Protein AF-A0AAT9SGD0-F1 (afdb_monomer_lite)

Sequence (159 aa):
MSIRFSAEGPAFPETLVDALLAGEVVFLCGAGVSAPQLPGFGDLVQQCFDRLNLVQSGSELASSEAGRFEEVLGSLSRRIVNPRDMTRALVDLLQAPTPPDFTNHNTILRLSRDLDNHPLITPTGYQVPVQYFTTMSKKIPFGVLTKVAGSAWVIKSDA

pLDDT: mean 74.34, std 21.0, range [26.53, 97.44]

Radius of gyration: 19.14 Å; chains: 1; bounding box: 44×37×50 Å

Foldseek 3Di:
DFDAPDPPGDGDPVVVVVLLVQLQKAKEFEPCLQPPQADDLLVLLVQLCVVVVHDQDPVLVVCSVVVVSVVNLVVCCVPDPHNVSSVVSSVVRGDGDVVHDCPSVVVQLCSQQHPVRDGRYDYPYPDDPPVDPDDDDDDFDFADWDDDPDGMIMTRTPD

Organism: NCBI:txid1194400

Structure (mmCIF, N/CA/C/O backbone):
data_AF-A0AAT9SGD0-F1
#
_entry.id   AF-A0AAT9SGD0-F1
#
loop_
_atom_site.group_PDB
_atom_site.id
_atom_site.type_symbol
_atom_site.label_atom_id
_atom_site.label_alt_id
_atom_site.label_comp_id
_atom_site.label_asym_id
_atom_site.label_entity_id
_atom_site.label_seq_id
_atom_site.pdbx_PDB_ins_code
_atom_site.Cartn_x
_atom_site.Cartn_y
_atom_site.Cartn_z
_atom_site.occupancy
_atom_site.B_iso_or_equiv
_atom_site.auth_seq_id
_atom_site.auth_comp_id
_atom_site.auth_asym_id
_atom_site.auth_atom_id
_atom_site.pdbx_PDB_model_num
ATOM 1 N N . MET A 1 1 ? -14.368 18.573 28.416 1.00 53.47 1 MET A N 1
ATOM 2 C CA . MET A 1 1 ? -12.927 18.651 28.081 1.00 53.47 1 MET A CA 1
ATOM 3 C C . MET A 1 1 ? -12.771 17.952 26.749 1.00 53.47 1 MET A C 1
ATOM 5 O O . MET A 1 1 ? -13.157 16.794 26.675 1.00 53.47 1 MET A O 1
ATOM 9 N N . SER A 1 2 ? -12.277 18.636 25.718 1.00 62.91 2 SER A N 1
ATOM 10 C CA . SER A 1 2 ? -12.129 18.030 24.394 1.00 62.91 2 SER A CA 1
ATOM 11 C C . SER A 1 2 ? -10.895 17.130 24.354 1.00 62.91 2 SER A C 1
ATOM 13 O O . SER A 1 2 ? -9.793 17.545 24.715 1.00 62.91 2 SER A O 1
ATOM 15 N N . ILE A 1 3 ? -11.090 15.878 23.942 1.00 68.88 3 ILE A N 1
ATOM 16 C CA . ILE A 1 3 ? -10.010 14.903 23.765 1.00 68.88 3 ILE A CA 1
ATOM 17 C C . ILE A 1 3 ? -9.154 15.358 22.575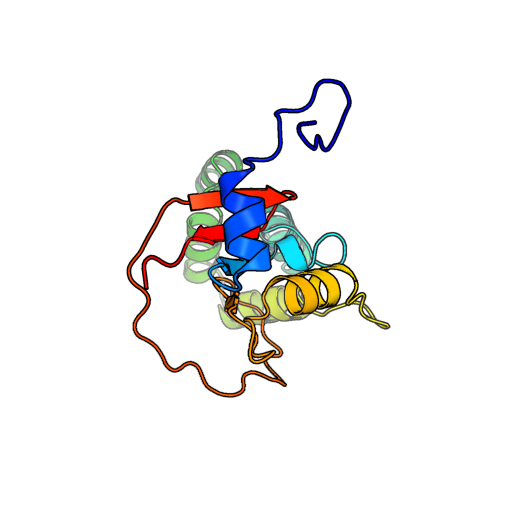 1.00 68.88 3 ILE A C 1
ATOM 19 O O . ILE A 1 3 ? -9.693 15.770 21.550 1.00 68.88 3 ILE A O 1
ATOM 23 N N . ARG A 1 4 ? -7.824 15.305 22.691 1.00 67.50 4 ARG A N 1
ATOM 24 C CA . ARG A 1 4 ? -6.875 15.618 21.606 1.00 67.50 4 ARG A CA 1
ATOM 25 C C . ARG A 1 4 ? -5.819 14.519 21.512 1.00 67.50 4 ARG A C 1
ATOM 27 O O . ARG A 1 4 ? -5.408 13.986 22.538 1.00 67.50 4 ARG A O 1
ATOM 34 N N . PHE A 1 5 ? -5.355 14.205 20.300 1.00 54.62 5 PHE A N 1
ATOM 35 C CA . PHE A 1 5 ? -4.250 13.251 20.088 1.00 54.62 5 PHE A CA 1
ATOM 36 C C . PHE A 1 5 ? -2.881 13.808 20.505 1.00 54.62 5 PHE A C 1
ATOM 38 O O . PHE A 1 5 ? -1.987 13.052 20.872 1.00 54.62 5 PHE A O 1
ATOM 45 N N . SER A 1 6 ? -2.709 15.127 20.435 1.00 63.09 6 SER A N 1
ATOM 46 C CA . SER A 1 6 ? -1.510 15.852 20.856 1.00 63.09 6 SER A CA 1
ATOM 47 C C . SER A 1 6 ? -1.914 17.231 21.382 1.00 63.09 6 SER A C 1
ATOM 49 O O . SER A 1 6 ? -3.015 17.699 21.089 1.00 63.09 6 SER A O 1
ATOM 51 N N . ALA A 1 7 ? -1.048 17.887 22.161 1.00 68.44 7 ALA A N 1
ATOM 52 C CA . ALA A 1 7 ? -1.349 19.190 22.770 1.00 68.44 7 ALA A CA 1
ATOM 53 C C . ALA A 1 7 ? -1.824 20.235 21.733 1.00 68.44 7 ALA A C 1
ATOM 55 O O . ALA A 1 7 ? -2.856 20.883 21.925 1.00 68.44 7 ALA A O 1
ATOM 56 N N . GLU A 1 8 ? -1.138 20.287 20.587 1.00 76.12 8 GLU A N 1
ATOM 57 C CA . GLU A 1 8 ? -1.431 21.187 19.458 1.00 76.12 8 GLU A CA 1
ATOM 58 C C . GLU A 1 8 ? -2.314 20.552 18.369 1.00 76.12 8 GLU A C 1
ATOM 60 O O . GLU A 1 8 ? -2.537 21.132 17.308 1.00 76.12 8 GLU A O 1
ATOM 65 N N . GLY A 1 9 ? -2.797 19.330 18.596 1.00 64.69 9 GLY A N 1
ATOM 66 C CA . GLY A 1 9 ? -3.636 18.616 17.644 1.00 64.69 9 GLY A CA 1
ATOM 67 C C . GLY A 1 9 ? -5.070 19.151 17.619 1.00 64.69 9 GLY A C 1
ATOM 68 O O . GLY A 1 9 ? -5.541 19.728 18.607 1.00 64.69 9 GLY A O 1
ATOM 69 N N . PRO A 1 10 ? -5.807 18.932 16.515 1.00 71.06 10 PRO A N 1
ATOM 70 C CA . PRO A 1 10 ? -7.230 19.233 16.485 1.00 71.06 10 PRO A CA 1
ATOM 71 C C . PRO A 1 10 ? -7.960 18.455 17.588 1.00 71.06 10 PRO A C 1
ATOM 73 O O . PRO A 1 10 ? -7.597 17.322 17.924 1.00 71.06 10 PRO A O 1
ATOM 76 N N . ALA A 1 11 ? -9.000 19.075 18.148 1.00 71.25 11 ALA A N 1
ATOM 77 C CA . ALA A 1 11 ? -9.934 18.380 19.022 1.00 71.25 11 ALA A CA 1
ATOM 78 C C . ALA A 1 11 ? -10.556 17.201 18.274 1.00 71.25 11 ALA A C 1
ATOM 80 O O . ALA A 1 11 ? -10.949 17.324 17.112 1.00 71.25 11 ALA A O 1
ATOM 81 N N . PHE A 1 12 ? -10.636 16.061 18.951 1.00 66.81 12 PHE A N 1
ATOM 82 C CA . PHE A 1 12 ? -11.376 14.919 18.454 1.00 66.81 12 PHE A CA 1
ATOM 83 C C . PHE A 1 12 ? -12.851 15.330 18.343 1.00 66.81 12 PHE A C 1
ATOM 85 O O . PHE A 1 12 ? -13.370 15.917 19.299 1.00 66.81 12 PHE A O 1
ATOM 92 N N . PRO A 1 13 ? -13.531 15.078 17.210 1.00 76.81 13 PRO A N 1
ATOM 93 C CA . PRO A 1 13 ? -14.926 15.467 17.066 1.00 76.81 13 PRO A CA 1
ATOM 94 C C . PRO A 1 13 ? -15.762 14.730 18.114 1.00 76.81 13 PRO A C 1
ATOM 96 O O . PRO A 1 13 ? -15.869 13.507 18.060 1.00 76.81 13 PRO A O 1
ATOM 99 N N . GLU A 1 14 ? -16.334 15.453 19.079 1.00 78.69 14 GLU A N 1
ATOM 100 C CA . GLU A 1 14 ? -17.135 14.850 20.158 1.00 78.69 14 GLU A CA 1
ATOM 101 C C . GLU A 1 14 ? -18.296 14.029 19.575 1.00 78.69 14 GLU A C 1
ATOM 103 O O . GLU A 1 14 ? -18.517 12.892 19.979 1.00 78.69 14 GLU A O 1
ATOM 108 N N . THR A 1 15 ? -18.903 14.520 18.490 1.00 78.25 15 THR A N 1
ATOM 109 C CA . THR A 1 15 ? -19.948 13.818 17.729 1.00 78.25 15 THR A CA 1
ATOM 110 C C . THR A 1 15 ? -19.515 12.459 17.176 1.00 78.25 15 THR A C 1
ATOM 112 O O . THR A 1 15 ? -20.344 11.562 17.031 1.00 78.25 15 THR A O 1
ATOM 115 N N . LEU A 1 16 ? -18.228 12.283 16.861 1.00 77.44 16 LEU A N 1
ATOM 116 C CA . LEU A 1 16 ? -17.685 11.006 16.405 1.00 77.44 16 LEU A CA 1
ATOM 117 C C . LEU A 1 16 ? -17.481 10.040 17.574 1.00 77.44 16 LEU A C 1
ATOM 119 O O . LEU A 1 16 ? -17.703 8.844 17.414 1.00 77.44 16 LEU A O 1
ATOM 123 N N . VAL A 1 17 ? -17.073 10.551 18.739 1.00 79.44 17 VAL A N 1
ATOM 124 C CA . VAL A 1 17 ? -16.943 9.744 19.961 1.00 79.44 17 VAL A CA 1
ATOM 125 C C . VAL A 1 17 ? -18.313 9.245 20.403 1.00 79.44 17 VAL A C 1
ATOM 127 O O . VAL A 1 17 ? -18.462 8.057 20.668 1.00 79.44 17 VAL A O 1
ATOM 130 N N . ASP A 1 18 ? -19.318 10.118 20.409 1.00 82.81 18 ASP A N 1
ATOM 131 C CA . ASP A 1 18 ? -20.683 9.750 20.783 1.00 82.81 18 ASP A CA 1
ATOM 132 C C . ASP A 1 18 ? -21.257 8.693 19.831 1.00 82.81 18 ASP A C 1
ATOM 134 O O . ASP A 1 18 ? -21.781 7.677 20.280 1.00 82.81 18 ASP A O 1
ATOM 138 N N . ALA A 1 19 ? -21.084 8.875 18.515 1.00 80.38 19 ALA A N 1
ATOM 139 C CA . ALA A 1 19 ? -21.513 7.893 17.519 1.00 80.38 19 ALA A CA 1
ATOM 140 C C . ALA A 1 19 ? -20.776 6.550 17.668 1.00 80.38 19 ALA A C 1
ATOM 142 O O . ALA A 1 19 ? -21.378 5.492 17.498 1.00 80.38 19 ALA A O 1
ATOM 143 N N . LEU A 1 20 ? -19.481 6.579 18.000 1.00 80.81 20 LEU A N 1
ATOM 144 C CA . LEU A 1 20 ? -18.693 5.374 18.259 1.00 80.81 20 LEU A CA 1
ATOM 145 C C . LEU A 1 20 ? -19.224 4.624 19.487 1.00 80.81 20 LEU A C 1
ATOM 147 O O . LEU A 1 20 ? -19.411 3.414 19.426 1.00 80.81 20 LEU A O 1
ATOM 151 N N . LEU A 1 21 ? -19.497 5.337 20.584 1.00 80.81 21 LEU A N 1
ATOM 152 C CA . LEU A 1 21 ? -20.058 4.758 21.809 1.00 80.81 21 LEU A CA 1
ATOM 153 C C . LEU A 1 21 ? -21.485 4.231 21.608 1.00 80.81 21 LEU A C 1
ATOM 155 O O . LEU A 1 21 ? -21.865 3.255 22.250 1.00 80.81 21 LEU A O 1
ATOM 159 N N . ALA A 1 22 ? -22.255 4.847 20.710 1.00 84.12 22 ALA A N 1
ATOM 160 C CA . ALA A 1 22 ? -23.585 4.394 20.311 1.00 84.12 22 ALA A CA 1
ATOM 161 C C . ALA A 1 22 ? -23.564 3.213 19.320 1.00 84.12 22 ALA A C 1
ATOM 163 O O . ALA A 1 22 ? -24.621 2.684 18.984 1.00 84.12 22 ALA A O 1
ATOM 164 N N . GLY A 1 23 ? -22.388 2.784 18.843 1.00 78.25 23 GLY A N 1
ATOM 165 C CA . GLY A 1 23 ? -22.272 1.704 17.861 1.00 78.25 23 GLY A CA 1
ATOM 166 C C . GLY A 1 23 ? -22.731 2.088 16.448 1.00 78.25 23 GLY A C 1
ATOM 167 O O . GLY A 1 23 ? -23.050 1.216 15.647 1.00 78.25 23 GLY A O 1
ATOM 168 N N . GLU A 1 24 ? -22.770 3.381 16.122 1.00 82.12 24 GLU A N 1
ATOM 169 C CA . GLU A 1 24 ? -23.287 3.931 14.855 1.00 82.12 24 GLU A CA 1
ATOM 170 C C . GLU A 1 24 ? -22.183 4.209 13.823 1.00 82.12 24 GLU A C 1
ATOM 172 O O . GLU A 1 24 ? -22.349 4.990 12.881 1.00 82.12 24 GLU A O 1
ATOM 177 N N . VAL A 1 25 ? -21.007 3.621 14.022 1.00 74.88 25 VAL A N 1
ATOM 178 C CA . VAL A 1 25 ? -19.807 3.939 13.258 1.00 74.88 25 VAL A CA 1
ATOM 179 C C . VAL A 1 25 ? -19.373 2.758 12.405 1.00 74.88 25 VAL A C 1
ATOM 181 O O . VAL A 1 25 ? -19.220 1.640 12.889 1.00 74.88 25 VAL A O 1
ATOM 184 N N . VAL A 1 26 ? -19.094 3.038 11.133 1.00 76.44 26 VAL A N 1
ATOM 185 C CA . VAL A 1 26 ? -18.539 2.075 10.181 1.00 76.44 26 VAL A CA 1
ATOM 186 C C . VAL A 1 26 ? -17.097 2.456 9.867 1.00 76.44 26 VAL A C 1
ATOM 188 O O . VAL A 1 26 ? -16.808 3.595 9.487 1.00 76.44 26 VAL A O 1
ATOM 191 N N . PHE A 1 27 ? -16.185 1.491 9.987 1.00 72.44 27 PHE A N 1
ATOM 192 C CA . PHE A 1 27 ? -14.782 1.671 9.616 1.00 72.44 27 PHE A CA 1
ATOM 193 C C . PHE A 1 27 ? -14.548 1.241 8.167 1.00 72.44 27 PHE A C 1
ATOM 195 O O . PHE A 1 27 ? -14.828 0.106 7.782 1.00 72.44 27 PHE A O 1
ATOM 202 N N . LEU A 1 28 ? -13.982 2.143 7.370 1.00 71.06 28 LEU A N 1
ATOM 203 C CA . LEU A 1 28 ? -13.425 1.852 6.056 1.00 71.06 28 LEU A CA 1
ATOM 204 C C . LEU A 1 28 ? -11.916 1.655 6.181 1.00 71.06 28 LEU A C 1
ATOM 206 O O . LEU A 1 28 ? -11.170 2.574 6.541 1.00 71.06 28 LEU A O 1
ATOM 210 N N . CYS A 1 29 ? -11.462 0.450 5.856 1.00 72.19 29 CYS A N 1
ATOM 211 C CA . CYS A 1 29 ? -10.075 0.048 6.047 1.00 72.19 29 CYS A CA 1
ATOM 212 C C . CYS A 1 29 ? -9.378 -0.189 4.707 1.00 72.19 29 CYS A C 1
ATOM 214 O O . CYS A 1 29 ? -9.776 -1.064 3.935 1.00 72.19 29 CYS A O 1
ATOM 216 N N . GLY A 1 30 ? -8.311 0.573 4.459 1.00 72.31 30 GLY A N 1
ATOM 217 C CA . GLY A 1 30 ? -7.381 0.342 3.354 1.00 72.31 30 GLY A CA 1
ATOM 218 C C . GLY A 1 30 ? -6.145 -0.459 3.778 1.00 72.31 30 GLY A C 1
ATOM 219 O O . GLY A 1 30 ? -5.997 -0.852 4.934 1.00 72.31 30 GLY A O 1
ATOM 220 N N . ALA A 1 31 ? -5.203 -0.637 2.845 1.00 71.50 31 ALA A N 1
ATOM 221 C CA . ALA A 1 31 ? -3.958 -1.384 3.075 1.00 71.50 31 ALA A CA 1
ATOM 222 C C . ALA A 1 31 ? -3.093 -0.822 4.220 1.00 71.50 31 ALA A C 1
ATOM 224 O O . ALA A 1 31 ? -2.315 -1.550 4.825 1.00 71.50 31 ALA A O 1
ATOM 225 N N . GLY A 1 32 ? -3.244 0.460 4.563 1.00 74.38 32 GLY A N 1
ATOM 226 C CA . GLY A 1 32 ? -2.451 1.074 5.627 1.00 74.38 32 GLY A CA 1
ATOM 227 C C . GLY A 1 32 ? -2.824 0.633 7.048 1.00 74.38 32 GLY A C 1
ATOM 228 O O . GLY A 1 32 ? -2.133 1.030 7.979 1.00 74.38 32 GLY A O 1
ATOM 229 N N . VAL A 1 33 ? -3.866 -0.185 7.245 1.00 80.06 33 VAL A N 1
ATOM 230 C CA . VAL A 1 33 ? -4.064 -0.906 8.521 1.00 80.06 33 VAL A CA 1
ATOM 231 C C . VAL A 1 33 ? -2.935 -1.917 8.749 1.00 80.06 33 VAL A C 1
ATOM 233 O O . VAL A 1 33 ? -2.516 -2.141 9.884 1.00 80.06 33 VAL A O 1
ATOM 236 N N . SER A 1 34 ? -2.378 -2.452 7.662 1.00 79.12 34 SER A N 1
ATOM 237 C CA . SER A 1 34 ? -1.216 -3.339 7.654 1.00 79.12 34 SER A CA 1
ATOM 238 C C . SER A 1 34 ? 0.123 -2.590 7.685 1.00 79.12 34 SER A C 1
ATOM 240 O O . SER A 1 34 ? 1.157 -3.197 7.437 1.00 79.12 34 SER A O 1
ATOM 242 N N . ALA A 1 35 ? 0.161 -1.286 7.965 1.00 79.75 35 ALA A N 1
ATOM 243 C CA . ALA A 1 35 ? 1.429 -0.589 8.174 1.00 79.75 35 ALA A CA 1
ATOM 244 C C . ALA A 1 35 ? 1.949 -0.829 9.609 1.00 79.75 35 ALA A C 1
ATOM 246 O O . ALA A 1 35 ? 1.141 -0.856 10.540 1.00 79.75 35 ALA A O 1
ATOM 247 N N . PRO A 1 36 ? 3.271 -0.964 9.828 1.00 81.69 36 PRO A N 1
ATOM 248 C CA . PRO A 1 36 ? 4.355 -0.935 8.839 1.00 81.69 36 PRO A CA 1
ATOM 249 C C . PRO A 1 36 ? 4.704 -2.318 8.248 1.00 81.69 36 PRO A C 1
ATOM 251 O O . PRO A 1 36 ? 5.694 -2.436 7.535 1.00 81.69 36 PRO A O 1
ATOM 254 N N . GLN A 1 37 ? 3.941 -3.372 8.563 1.00 84.00 37 GLN A N 1
ATOM 255 C CA . GLN A 1 37 ? 4.285 -4.756 8.204 1.00 84.00 37 GLN A CA 1
ATOM 256 C C . GLN A 1 37 ? 4.196 -5.077 6.703 1.00 84.00 37 GLN A C 1
ATOM 258 O O . GLN A 1 37 ? 4.777 -6.066 6.267 1.00 84.00 37 GLN A O 1
ATOM 263 N N . LEU A 1 38 ? 3.468 -4.274 5.923 1.00 84.38 38 LEU A N 1
ATOM 264 C CA . LEU A 1 38 ? 3.365 -4.397 4.470 1.00 84.38 38 LEU A CA 1
ATOM 265 C C . LEU A 1 38 ? 3.709 -3.066 3.791 1.00 84.38 38 LEU A C 1
ATOM 267 O O . LEU A 1 38 ? 3.449 -2.003 4.368 1.00 84.38 38 LEU A O 1
ATOM 271 N N . PRO A 1 39 ? 4.274 -3.108 2.569 1.00 84.38 39 PRO A N 1
ATOM 272 C CA . PRO A 1 39 ? 4.668 -1.904 1.853 1.00 84.38 39 PRO A CA 1
ATOM 273 C C . PRO A 1 39 ? 3.461 -1.023 1.522 1.00 84.38 39 PRO A C 1
ATOM 275 O O . PRO A 1 39 ? 2.359 -1.507 1.240 1.00 84.38 39 PRO A O 1
ATOM 278 N N . GLY A 1 40 ? 3.690 0.292 1.500 1.00 84.94 40 GLY A N 1
ATOM 279 C CA . GLY A 1 40 ? 2.759 1.223 0.873 1.00 84.94 40 GLY A CA 1
ATOM 280 C C . GLY A 1 40 ? 2.642 0.946 -0.628 1.00 84.94 40 GLY A C 1
ATOM 281 O O . GLY A 1 40 ? 3.484 0.273 -1.218 1.00 84.94 40 GLY A O 1
ATOM 282 N N . PHE A 1 41 ? 1.603 1.473 -1.279 1.00 87.88 41 PHE A N 1
ATOM 283 C CA . PHE A 1 41 ? 1.362 1.145 -2.688 1.00 87.88 41 PHE A CA 1
ATOM 284 C C . PHE A 1 41 ? 2.495 1.612 -3.620 1.00 87.88 41 PHE A C 1
ATOM 286 O O . PHE A 1 41 ? 2.888 0.867 -4.513 1.00 87.88 41 PHE A O 1
ATOM 293 N N . GLY A 1 42 ? 3.071 2.795 -3.378 1.00 90.06 42 GLY A N 1
ATOM 294 C CA . GLY A 1 42 ? 4.233 3.274 -4.137 1.00 90.06 42 GLY A CA 1
ATOM 295 C C . GLY A 1 42 ? 5.462 2.378 -3.959 1.00 90.06 42 GLY A C 1
ATOM 296 O O . GLY A 1 42 ? 6.057 1.949 -4.947 1.00 90.06 42 GLY A O 1
ATOM 297 N N . ASP A 1 43 ? 5.780 2.012 -2.713 1.00 91.06 43 ASP A N 1
ATOM 298 C CA . ASP A 1 43 ? 6.891 1.102 -2.405 1.00 91.06 43 ASP A CA 1
ATOM 299 C C . ASP A 1 43 ? 6.679 -0.279 -3.032 1.00 91.06 43 ASP A C 1
ATOM 301 O O . ASP A 1 43 ? 7.618 -0.873 -3.554 1.00 91.06 43 ASP A O 1
ATOM 305 N N . LEU A 1 44 ? 5.438 -0.777 -3.031 1.00 92.69 44 LEU A N 1
ATOM 306 C CA . LEU A 1 44 ? 5.075 -2.041 -3.666 1.00 92.69 44 LEU A CA 1
ATOM 307 C C . LEU A 1 44 ? 5.344 -2.005 -5.175 1.00 92.69 44 LEU A C 1
ATOM 309 O O . LEU A 1 44 ? 5.882 -2.969 -5.721 1.00 92.69 44 LEU A O 1
ATOM 313 N N . VAL A 1 45 ? 4.989 -0.907 -5.851 1.00 95.00 45 VAL A N 1
ATOM 314 C CA . VAL A 1 45 ? 5.283 -0.740 -7.280 1.00 95.00 45 VAL A CA 1
ATOM 315 C C . VAL A 1 45 ? 6.788 -0.720 -7.515 1.00 95.00 45 VAL A C 1
ATOM 317 O O . VAL A 1 45 ? 7.260 -1.468 -8.368 1.00 95.00 45 VAL A O 1
ATOM 320 N N . GLN A 1 46 ? 7.553 0.050 -6.740 1.00 95.69 46 GLN A N 1
ATOM 321 C CA . GLN A 1 46 ? 9.008 0.097 -6.897 1.00 95.69 46 GLN A CA 1
ATOM 322 C C . GLN A 1 46 ? 9.652 -1.284 -6.691 1.00 95.69 46 GLN A C 1
ATOM 324 O O . GLN A 1 46 ? 10.374 -1.766 -7.563 1.00 95.69 46 GLN A O 1
ATOM 329 N N . GLN A 1 47 ? 9.301 -1.977 -5.606 1.00 95.88 47 GLN A N 1
ATOM 330 C CA . GLN A 1 47 ? 9.805 -3.320 -5.305 1.00 95.88 47 GLN A CA 1
ATOM 331 C C . GLN A 1 47 ? 9.405 -4.354 -6.368 1.00 95.88 47 GLN A C 1
ATOM 333 O O . GLN A 1 47 ? 10.149 -5.302 -6.618 1.00 95.88 47 GLN A O 1
ATOM 338 N N . CYS A 1 48 ? 8.248 -4.189 -7.019 1.00 96.62 48 CYS A N 1
ATOM 339 C CA . CYS A 1 48 ? 7.836 -5.046 -8.129 1.00 96.62 48 CYS A CA 1
ATOM 340 C C . CYS A 1 48 ? 8.785 -4.905 -9.329 1.00 96.62 48 CYS A C 1
ATOM 342 O O . CYS A 1 48 ? 9.220 -5.916 -9.881 1.00 96.62 48 CYS A O 1
ATOM 344 N N . PHE A 1 49 ? 9.152 -3.673 -9.698 1.00 97.25 49 PHE A N 1
ATOM 345 C CA . PHE A 1 49 ? 10.133 -3.420 -10.758 1.00 97.25 49 PHE A CA 1
ATOM 346 C C . PHE A 1 49 ? 11.506 -3.995 -10.407 1.00 97.25 49 PHE A C 1
ATOM 348 O O . PHE A 1 49 ? 12.093 -4.701 -11.230 1.00 97.25 49 PHE A O 1
ATOM 355 N N . ASP A 1 50 ? 11.961 -3.780 -9.172 1.00 97.00 50 ASP A N 1
ATOM 356 C CA . ASP A 1 50 ? 13.240 -4.301 -8.687 1.00 97.00 50 ASP A CA 1
ATOM 357 C C . ASP A 1 50 ? 13.264 -5.840 -8.734 1.00 97.00 50 ASP A C 1
ATOM 359 O O . ASP A 1 50 ? 14.199 -6.439 -9.264 1.00 97.00 50 ASP A O 1
ATOM 363 N N . ARG A 1 51 ? 12.196 -6.507 -8.269 1.00 96.44 51 ARG A N 1
ATOM 364 C CA . ARG A 1 51 ? 12.086 -7.979 -8.269 1.00 96.44 51 ARG A CA 1
ATOM 365 C C . ARG A 1 51 ? 12.050 -8.578 -9.675 1.00 96.44 51 ARG A C 1
ATOM 367 O O . ARG A 1 51 ? 12.522 -9.696 -9.872 1.00 96.44 51 ARG A O 1
ATOM 374 N N . LEU A 1 52 ? 11.501 -7.851 -10.644 1.00 96.06 52 LEU A N 1
ATOM 375 C CA . LEU A 1 52 ? 11.476 -8.256 -12.050 1.00 96.06 52 LEU A CA 1
ATOM 376 C C . LEU A 1 52 ? 12.750 -7.852 -12.810 1.00 96.06 52 LEU A C 1
ATOM 378 O O . LEU A 1 52 ? 12.874 -8.195 -13.985 1.00 96.06 52 LEU A O 1
ATOM 382 N N . ASN A 1 53 ? 13.691 -7.155 -12.161 1.00 96.31 53 ASN A N 1
ATOM 383 C CA . ASN A 1 53 ? 14.871 -6.547 -12.781 1.00 96.31 53 ASN A CA 1
ATOM 384 C C . ASN A 1 53 ? 14.509 -5.658 -13.985 1.00 96.31 53 ASN A C 1
ATOM 386 O O . ASN A 1 53 ? 15.141 -5.719 -15.042 1.00 96.31 53 ASN A O 1
ATOM 390 N N . LEU A 1 54 ? 13.458 -4.850 -13.839 1.00 95.94 54 LEU A N 1
ATOM 391 C CA . LEU A 1 54 ? 12.970 -3.946 -14.874 1.00 95.94 54 LEU A CA 1
ATOM 392 C C . LEU A 1 54 ? 13.202 -2.493 -14.481 1.00 95.94 54 LEU A C 1
ATOM 394 O O . LEU A 1 54 ? 13.084 -2.112 -13.322 1.00 95.94 54 LEU A O 1
ATOM 398 N N . VAL A 1 55 ? 13.448 -1.659 -15.486 1.00 96.31 55 VAL A N 1
ATOM 399 C CA . VAL A 1 55 ? 13.502 -0.204 -15.325 1.00 96.31 55 VAL A CA 1
ATOM 400 C C . VAL A 1 55 ? 12.171 0.390 -15.780 1.00 96.31 55 VAL A C 1
ATOM 402 O O . VAL A 1 55 ? 11.580 -0.066 -16.770 1.00 96.31 55 VAL A O 1
ATOM 405 N N . GLN A 1 56 ? 11.686 1.390 -15.044 1.00 96.38 56 GLN A N 1
ATOM 406 C CA . GLN A 1 56 ? 10.528 2.180 -15.452 1.00 96.38 56 GLN A CA 1
ATOM 407 C C . GLN A 1 56 ? 10.860 2.978 -16.720 1.00 96.38 56 GLN A C 1
ATOM 409 O O . GLN A 1 56 ? 11.915 3.599 -16.833 1.00 96.38 56 GLN A O 1
ATOM 414 N N . SER A 1 57 ? 9.952 2.968 -17.690 1.00 96.69 57 SER A N 1
ATOM 415 C CA . SER A 1 57 ? 9.999 3.895 -18.824 1.00 96.69 57 SER A CA 1
ATOM 416 C C . SER A 1 57 ? 9.759 5.338 -18.364 1.00 96.69 57 SER A C 1
ATOM 418 O O . SER A 1 57 ? 9.244 5.574 -17.272 1.00 96.69 57 SER A O 1
ATOM 420 N N . GLY A 1 58 ? 10.067 6.325 -19.211 1.00 97.12 58 GLY A N 1
ATOM 421 C CA . GLY A 1 58 ? 9.858 7.737 -18.863 1.00 97.12 58 GLY A CA 1
ATOM 422 C C . GLY A 1 58 ? 8.404 8.079 -18.499 1.00 97.12 58 GLY A C 1
ATOM 423 O O . GLY A 1 58 ? 8.171 8.861 -17.582 1.00 97.12 58 GLY A O 1
ATOM 424 N N . SER A 1 59 ? 7.419 7.457 -19.159 1.00 95.62 59 SER A N 1
ATOM 425 C CA . SER A 1 59 ? 5.995 7.646 -18.836 1.00 95.62 59 SER A CA 1
ATOM 426 C C . SER A 1 59 ? 5.576 6.950 -17.538 1.00 95.62 59 SER A C 1
ATOM 428 O O . SER A 1 59 ? 4.728 7.468 -16.811 1.00 95.62 59 SER A O 1
ATOM 430 N N . GLU A 1 60 ? 6.167 5.791 -17.236 1.00 97.44 60 GLU A N 1
ATOM 431 C CA . GLU A 1 60 ? 5.963 5.085 -15.965 1.00 97.44 60 GLU A CA 1
ATOM 432 C C . GLU A 1 60 ? 6.534 5.901 -14.802 1.00 97.44 60 GLU A C 1
ATOM 434 O O . GLU A 1 60 ? 5.821 6.125 -13.828 1.00 97.44 60 GLU A O 1
ATOM 439 N N . LEU A 1 61 ? 7.745 6.447 -14.952 1.00 96.94 61 LEU A N 1
ATOM 440 C CA . LEU A 1 61 ? 8.372 7.284 -13.930 1.00 96.94 61 LEU A CA 1
ATOM 441 C C . LEU A 1 61 ? 7.544 8.541 -13.640 1.00 96.94 61 LEU A C 1
ATOM 443 O O . LEU A 1 61 ? 7.209 8.798 -12.487 1.00 96.94 61 LEU A O 1
ATOM 447 N N . ALA A 1 62 ? 7.117 9.264 -14.681 1.00 97.06 62 ALA A N 1
ATOM 448 C CA . ALA A 1 62 ? 6.265 10.444 -14.520 1.00 97.06 62 ALA A CA 1
ATOM 449 C C . ALA A 1 62 ? 4.924 10.118 -13.833 1.00 97.06 62 ALA A C 1
ATOM 451 O O . ALA A 1 62 ? 4.394 10.919 -13.063 1.00 97.06 62 ALA A O 1
ATOM 452 N N . SER A 1 63 ? 4.362 8.935 -14.095 1.00 96.50 63 SER A N 1
ATOM 453 C CA . SER A 1 63 ? 3.127 8.483 -13.442 1.00 96.50 63 SER A CA 1
ATOM 454 C C . SER A 1 63 ? 3.367 8.065 -11.991 1.00 96.50 63 SER A C 1
ATOM 456 O O . SER A 1 63 ? 2.530 8.347 -11.136 1.00 96.50 63 SER A O 1
ATOM 458 N N . SER A 1 64 ? 4.518 7.457 -11.698 1.00 93.81 64 SER A N 1
ATOM 459 C CA . SER A 1 64 ? 4.954 7.116 -10.343 1.00 93.81 64 SER A CA 1
ATOM 460 C C . SER A 1 64 ? 5.142 8.374 -9.486 1.00 93.81 64 SER A C 1
ATOM 462 O O . SER A 1 64 ? 4.591 8.460 -8.391 1.00 93.81 64 SER A O 1
ATOM 464 N N . GLU A 1 65 ? 5.825 9.395 -10.011 1.00 94.50 65 GLU A N 1
ATOM 465 C CA . GLU A 1 65 ? 6.011 10.695 -9.346 1.00 94.50 65 GLU A CA 1
ATOM 466 C C . GLU A 1 65 ? 4.682 11.431 -9.109 1.00 94.50 65 GLU A C 1
ATOM 468 O O . GLU A 1 65 ? 4.510 12.103 -8.093 1.00 94.50 65 GLU A O 1
ATOM 473 N N . ALA A 1 66 ? 3.708 11.257 -10.007 1.00 94.25 66 ALA A N 1
ATOM 474 C CA . ALA A 1 66 ? 2.353 11.788 -9.859 1.00 94.25 66 ALA A CA 1
ATOM 475 C C . ALA A 1 66 ? 1.442 10.943 -8.939 1.00 94.25 66 ALA A C 1
ATOM 477 O O . ALA A 1 66 ? 0.258 11.257 -8.805 1.00 94.25 66 ALA A O 1
ATOM 478 N N . GLY A 1 67 ? 1.942 9.856 -8.339 1.00 91.00 67 GLY A N 1
ATOM 479 C CA . GLY A 1 67 ? 1.163 8.953 -7.483 1.00 91.00 67 GLY A CA 1
ATOM 480 C C . GLY A 1 67 ? 0.137 8.085 -8.224 1.00 91.00 67 GLY A C 1
ATOM 481 O O . GLY A 1 67 ? -0.721 7.464 -7.595 1.00 91.00 67 GLY A O 1
ATOM 482 N N . ARG A 1 68 ? 0.206 8.009 -9.559 1.00 93.81 68 ARG A N 1
ATOM 483 C CA . ARG A 1 68 ? -0.688 7.212 -10.419 1.00 93.81 68 ARG A CA 1
ATOM 484 C C . ARG A 1 68 ? -0.173 5.778 -10.578 1.00 93.81 68 ARG A C 1
ATOM 486 O O . ARG A 1 68 ? 0.047 5.285 -11.679 1.00 93.81 68 ARG A O 1
ATOM 493 N N . PHE A 1 69 ? 0.024 5.088 -9.461 1.00 92.94 69 PHE A N 1
ATOM 494 C CA . PHE A 1 69 ? 0.649 3.759 -9.408 1.00 92.94 69 PHE A CA 1
ATOM 495 C C . PHE A 1 69 ? -0.124 2.660 -10.163 1.00 92.94 69 PHE A C 1
ATOM 497 O O . PHE A 1 69 ? 0.485 1.750 -10.727 1.00 92.94 69 PHE A O 1
ATOM 504 N N . GLU A 1 70 ? -1.455 2.759 -10.249 1.00 92.81 70 GLU A N 1
ATOM 505 C CA . GLU A 1 70 ? -2.269 1.841 -11.064 1.00 92.81 70 GLU A CA 1
ATOM 506 C C . GLU A 1 70 ? -1.950 1.962 -12.559 1.00 92.81 70 GLU A C 1
ATOM 508 O O . GLU A 1 70 ? -1.892 0.961 -13.272 1.00 92.81 70 GLU A O 1
ATOM 513 N N . GLU A 1 71 ? -1.687 3.183 -13.032 1.00 94.00 71 GLU A N 1
ATOM 514 C CA . GLU A 1 71 ? -1.290 3.442 -14.415 1.00 94.00 71 GLU A CA 1
ATOM 515 C C . GLU A 1 71 ? 0.079 2.823 -14.712 1.00 94.00 71 GLU A C 1
ATOM 517 O O . GLU A 1 71 ? 0.262 2.209 -15.766 1.00 94.00 71 GLU A O 1
ATOM 522 N N . VAL A 1 72 ? 1.008 2.904 -13.751 1.00 97.25 72 VAL A N 1
ATOM 523 C CA . VAL A 1 72 ? 2.339 2.286 -13.838 1.00 97.25 72 VAL A CA 1
ATOM 524 C C . VAL A 1 72 ? 2.229 0.766 -13.977 1.00 97.25 72 VAL A C 1
ATOM 526 O O . VAL A 1 72 ? 2.783 0.196 -14.918 1.00 97.25 72 VAL A O 1
ATOM 529 N N . LEU A 1 73 ? 1.469 0.099 -13.101 1.00 95.06 73 LEU A N 1
ATOM 530 C CA . LEU A 1 73 ? 1.259 -1.353 -13.184 1.00 95.06 73 LEU A CA 1
ATOM 531 C C . LEU A 1 73 ? 0.484 -1.752 -14.445 1.00 95.06 73 LEU A C 1
ATOM 533 O O . LEU A 1 73 ? 0.795 -2.763 -15.075 1.00 95.06 73 LEU A O 1
ATOM 537 N N . GLY A 1 74 ? -0.488 -0.939 -14.864 1.00 95.56 74 GLY A N 1
ATOM 538 C CA . GLY A 1 74 ? -1.195 -1.120 -16.125 1.00 95.56 74 GLY A CA 1
ATOM 539 C C . GLY A 1 74 ? -0.246 -1.067 -17.324 1.00 95.56 74 GLY A C 1
ATOM 540 O O . GLY A 1 74 ? -0.312 -1.939 -18.189 1.00 95.56 74 GLY A O 1
ATOM 541 N N . SER A 1 75 ? 0.667 -0.091 -17.363 1.00 96.75 75 SER A N 1
ATOM 542 C CA . SER A 1 75 ? 1.727 0.008 -18.377 1.00 96.75 75 SER A CA 1
ATOM 543 C C . SER A 1 75 ? 2.631 -1.222 -18.370 1.00 96.75 75 SER A C 1
ATOM 545 O O . SER A 1 75 ? 2.768 -1.883 -19.405 1.00 96.75 75 SER A O 1
ATOM 547 N N . LEU A 1 76 ? 3.153 -1.592 -17.197 1.00 96.38 76 LEU A N 1
ATOM 548 C CA . LEU A 1 76 ? 4.010 -2.762 -17.022 1.00 96.38 76 LEU A CA 1
ATOM 549 C C . LEU A 1 76 ? 3.332 -4.042 -17.529 1.00 96.38 76 LEU A C 1
ATOM 551 O O . LEU A 1 76 ? 3.928 -4.782 -18.311 1.00 96.38 76 LEU A O 1
ATOM 555 N N . SER A 1 77 ? 2.072 -4.272 -17.151 1.00 95.25 77 SER A N 1
ATOM 556 C CA . SER A 1 77 ? 1.317 -5.471 -17.536 1.00 95.25 77 SER A CA 1
ATOM 557 C C . SER A 1 77 ? 1.160 -5.636 -19.050 1.00 95.25 77 SER A C 1
ATOM 559 O O . SER A 1 77 ? 1.124 -6.763 -19.536 1.00 95.25 77 SER A O 1
ATOM 561 N N . ARG A 1 78 ? 1.099 -4.530 -19.807 1.00 95.06 78 ARG A N 1
ATOM 562 C CA . ARG A 1 78 ? 0.949 -4.554 -21.271 1.00 95.06 78 ARG A CA 1
ATOM 563 C C . ARG A 1 78 ? 2.258 -4.830 -22.001 1.00 95.06 78 ARG A C 1
ATOM 565 O O . ARG A 1 78 ? 2.217 -5.325 -23.123 1.00 95.06 78 ARG A O 1
ATOM 572 N N . ARG A 1 79 ? 3.401 -4.475 -21.404 1.00 95.12 79 ARG A N 1
ATOM 573 C CA . ARG A 1 79 ? 4.719 -4.578 -22.055 1.00 95.12 79 ARG A CA 1
ATOM 574 C C . ARG A 1 79 ? 5.576 -5.741 -21.568 1.00 95.12 79 ARG A C 1
ATOM 576 O O . ARG A 1 79 ? 6.557 -6.078 -22.224 1.00 95.12 79 ARG A O 1
ATOM 583 N N . ILE A 1 80 ? 5.269 -6.315 -20.407 1.00 94.62 80 ILE A N 1
ATOM 584 C CA . ILE A 1 80 ? 5.986 -7.486 -19.903 1.00 94.62 80 ILE A CA 1
ATOM 585 C C . ILE A 1 80 ? 5.633 -8.720 -20.741 1.00 94.62 80 ILE A C 1
ATOM 587 O O . ILE A 1 80 ? 4.486 -8.906 -21.139 1.00 94.62 80 ILE A O 1
ATOM 591 N N . VAL A 1 81 ? 6.620 -9.585 -20.985 1.00 93.81 81 VAL A N 1
ATOM 592 C CA . V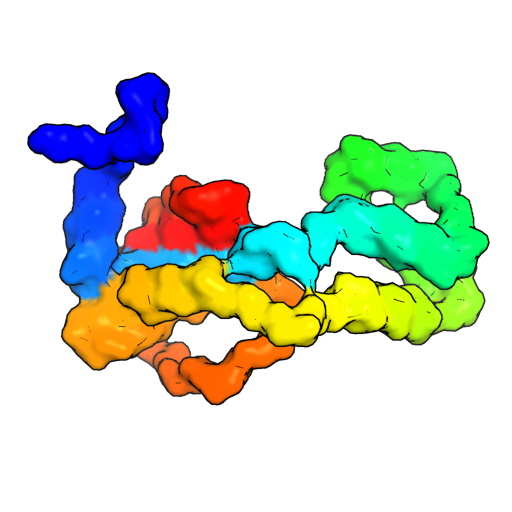AL A 1 81 ? 6.452 -10.801 -21.803 1.00 93.81 81 VAL A CA 1
ATOM 593 C C . VAL A 1 81 ? 5.369 -11.720 -21.232 1.00 93.81 81 VAL A C 1
ATOM 595 O O . VAL A 1 81 ? 4.595 -12.316 -21.976 1.00 93.81 81 VAL A O 1
ATOM 598 N N . ASN A 1 82 ? 5.302 -11.824 -19.904 1.00 93.25 82 ASN A N 1
ATOM 599 C CA . ASN A 1 82 ? 4.339 -12.660 -19.208 1.00 93.25 82 ASN A CA 1
ATOM 600 C C . ASN A 1 82 ? 3.737 -11.907 -18.007 1.00 93.25 82 ASN A C 1
ATOM 602 O O . ASN A 1 82 ? 4.379 -11.796 -16.960 1.00 93.25 82 ASN A O 1
ATOM 606 N N . PRO A 1 83 ? 2.481 -11.431 -18.108 1.00 91.06 83 PRO A N 1
ATOM 607 C CA . PRO A 1 83 ? 1.814 -10.695 -17.031 1.00 91.06 83 PRO A CA 1
ATOM 608 C C . PRO A 1 83 ? 1.721 -11.461 -15.706 1.00 91.06 83 PRO A C 1
ATOM 610 O O . PRO A 1 83 ? 1.635 -10.850 -14.642 1.00 91.06 83 PRO A O 1
ATOM 613 N N . ARG A 1 84 ? 1.782 -12.801 -15.741 1.00 93.25 84 ARG A N 1
ATOM 614 C CA . ARG A 1 84 ? 1.757 -13.625 -14.523 1.00 93.25 84 ARG A CA 1
ATOM 615 C C . ARG A 1 84 ? 2.981 -13.405 -13.641 1.00 93.25 84 ARG A C 1
ATOM 617 O O . ARG A 1 84 ? 2.871 -13.595 -12.434 1.00 93.25 84 ARG A O 1
ATOM 624 N N . ASP A 1 85 ? 4.116 -13.010 -14.209 1.00 94.06 85 ASP A N 1
ATOM 625 C CA . ASP A 1 85 ? 5.337 -12.781 -13.433 1.00 94.06 85 ASP A CA 1
ATOM 626 C C . ASP A 1 85 ? 5.215 -11.503 -12.596 1.00 94.06 85 ASP A C 1
ATOM 628 O O . ASP A 1 85 ? 5.596 -11.501 -11.427 1.00 94.06 85 ASP A O 1
ATOM 632 N N . MET A 1 86 ? 4.547 -10.4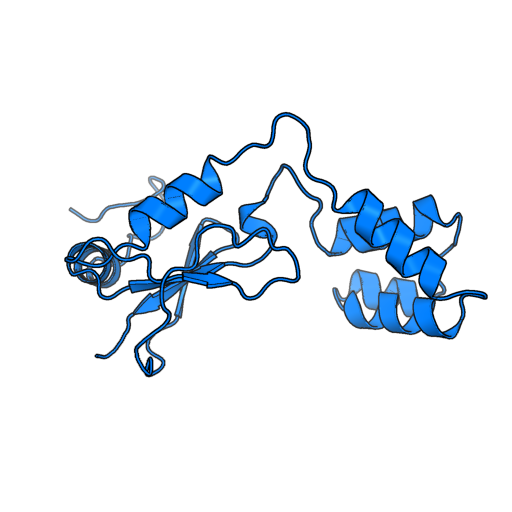73 -13.129 1.00 94.56 86 MET A N 1
ATOM 633 C CA . MET A 1 86 ? 4.154 -9.290 -12.359 1.00 94.56 86 MET A CA 1
ATOM 634 C C . MET A 1 86 ? 3.212 -9.661 -11.210 1.00 94.56 86 MET A C 1
ATOM 636 O O . MET A 1 86 ? 3.461 -9.288 -10.067 1.00 94.56 86 MET A O 1
ATOM 640 N N . THR A 1 87 ? 2.154 -10.435 -11.481 1.00 92.06 87 THR A N 1
ATOM 641 C CA . THR A 1 87 ? 1.219 -10.870 -10.431 1.00 92.06 87 THR A CA 1
ATOM 642 C C . THR A 1 87 ? 1.923 -11.675 -9.340 1.00 92.06 87 THR A C 1
ATOM 644 O O . THR A 1 87 ? 1.685 -11.433 -8.162 1.00 92.06 87 THR A O 1
ATOM 647 N N . ARG A 1 88 ? 2.814 -12.603 -9.708 1.00 94.00 88 ARG A N 1
ATOM 648 C CA . ARG A 1 88 ? 3.602 -13.392 -8.749 1.00 94.00 88 ARG A CA 1
ATOM 649 C C . ARG A 1 88 ? 4.513 -12.513 -7.902 1.00 94.00 88 ARG A C 1
ATOM 651 O O . ARG A 1 88 ? 4.500 -12.649 -6.686 1.00 94.00 88 ARG A O 1
ATOM 658 N N . ALA A 1 89 ? 5.237 -11.580 -8.521 1.00 94.56 89 ALA A N 1
ATOM 659 C CA . ALA A 1 89 ? 6.085 -10.643 -7.792 1.00 94.56 89 ALA A CA 1
ATOM 660 C C . ALA A 1 89 ? 5.278 -9.837 -6.764 1.00 94.56 89 ALA A C 1
ATOM 662 O O . ALA A 1 89 ? 5.692 -9.736 -5.615 1.00 94.56 89 ALA A O 1
ATOM 663 N N . LEU A 1 90 ? 4.103 -9.326 -7.145 1.00 92.62 90 LEU A N 1
ATOM 664 C CA . LEU A 1 90 ? 3.223 -8.598 -6.227 1.00 92.62 90 LEU A CA 1
ATOM 665 C C . LEU A 1 90 ? 2.707 -9.486 -5.086 1.00 92.62 90 LEU A C 1
ATOM 667 O O . LEU A 1 90 ? 2.729 -9.062 -3.937 1.00 92.62 90 LEU A O 1
ATOM 671 N N . VAL A 1 91 ? 2.272 -10.716 -5.373 1.00 91.12 91 VAL A N 1
ATOM 672 C CA . VAL A 1 91 ? 1.788 -11.655 -4.343 1.00 91.12 91 VAL A CA 1
ATOM 673 C C . VAL A 1 91 ? 2.891 -12.027 -3.352 1.00 91.12 91 VAL A C 1
ATOM 675 O O . VAL A 1 91 ? 2.617 -12.103 -2.155 1.00 91.12 91 VAL A O 1
ATOM 678 N N . ASP A 1 92 ? 4.120 -12.228 -3.827 1.00 90.69 92 ASP A N 1
ATOM 679 C CA . ASP A 1 92 ? 5.278 -12.520 -2.978 1.00 90.69 92 ASP A CA 1
ATOM 680 C C . ASP A 1 92 ? 5.608 -11.338 -2.054 1.00 90.69 92 ASP A C 1
ATOM 682 O O . ASP A 1 92 ? 5.866 -11.528 -0.868 1.00 90.69 92 ASP A O 1
ATOM 686 N N . LEU A 1 93 ? 5.573 -10.113 -2.588 1.00 90.00 93 LEU A N 1
ATOM 687 C CA . LEU A 1 93 ? 5.842 -8.881 -1.834 1.00 90.00 93 LEU A CA 1
ATOM 688 C C . LEU A 1 93 ? 4.743 -8.548 -0.814 1.00 90.00 93 LEU A C 1
ATOM 690 O O . LEU A 1 93 ? 4.986 -7.814 0.140 1.00 90.00 93 LEU A O 1
ATOM 694 N N . LEU A 1 94 ? 3.533 -9.075 -1.013 1.00 88.00 94 LEU A N 1
ATOM 695 C CA . LEU A 1 94 ? 2.381 -8.862 -0.135 1.00 88.00 94 LEU A CA 1
ATOM 696 C C . LEU A 1 94 ? 2.210 -9.943 0.941 1.00 88.00 94 LEU A C 1
ATOM 698 O O . LEU A 1 94 ? 1.220 -9.915 1.676 1.00 88.00 94 LEU A O 1
ATOM 702 N N . GLN A 1 95 ? 3.146 -10.887 1.060 1.00 86.56 95 GLN A N 1
ATOM 703 C CA . GLN A 1 95 ? 3.122 -11.858 2.150 1.00 86.56 95 GLN A CA 1
ATOM 704 C C . GLN A 1 95 ? 3.407 -11.168 3.486 1.00 86.56 95 GLN A C 1
ATOM 706 O O . GLN A 1 95 ? 4.399 -10.457 3.638 1.00 86.56 95 GLN A O 1
ATOM 711 N N . ALA A 1 96 ? 2.538 -11.397 4.471 1.00 78.00 96 ALA A N 1
ATOM 712 C CA . ALA A 1 96 ? 2.742 -10.869 5.813 1.00 78.00 96 ALA A CA 1
ATOM 713 C C . ALA A 1 96 ? 3.977 -11.512 6.479 1.00 78.00 96 ALA A C 1
ATOM 715 O O . ALA A 1 96 ? 4.236 -12.706 6.277 1.00 78.00 96 ALA A O 1
ATOM 716 N N . PRO A 1 97 ? 4.726 -10.760 7.308 1.00 80.44 97 PRO A N 1
ATOM 717 C CA . PRO A 1 97 ? 5.819 -11.322 8.091 1.00 80.44 97 PRO A CA 1
ATOM 718 C C . PRO A 1 97 ? 5.313 -12.397 9.063 1.00 80.44 97 PRO A C 1
ATOM 720 O O . PRO A 1 97 ? 4.144 -12.418 9.448 1.00 80.44 97 PRO A O 1
ATOM 723 N N . THR A 1 98 ? 6.206 -13.302 9.471 1.00 82.50 98 THR A N 1
ATOM 724 C CA . THR A 1 98 ? 5.910 -14.359 10.450 1.00 82.50 98 THR A CA 1
ATOM 725 C C . THR A 1 98 ? 6.753 -14.144 11.719 1.00 82.50 98 THR A C 1
ATOM 727 O O . THR A 1 98 ? 7.978 -14.202 11.618 1.00 82.50 98 THR A O 1
ATOM 730 N N . PRO A 1 99 ? 6.146 -13.932 12.907 1.00 85.12 99 PRO A N 1
ATOM 731 C CA . PRO A 1 99 ? 4.705 -13.854 13.152 1.00 85.12 99 PRO A CA 1
ATOM 732 C C . PRO A 1 99 ? 4.093 -12.523 12.661 1.00 85.12 99 PRO A C 1
ATOM 734 O O . PRO A 1 99 ? 4.760 -11.490 12.725 1.00 85.12 99 PRO A O 1
ATOM 737 N N . PRO A 1 100 ? 2.831 -12.530 12.197 1.00 81.25 100 PRO A N 1
ATOM 738 C CA . PRO A 1 100 ? 2.132 -11.314 11.777 1.00 81.25 100 PRO A CA 1
ATOM 739 C C . PRO A 1 100 ? 1.756 -10.419 12.969 1.00 81.25 100 PRO A C 1
ATOM 741 O O . PRO A 1 100 ? 1.423 -10.921 14.047 1.00 81.25 100 PRO A O 1
ATOM 744 N N . ASP A 1 101 ? 1.740 -9.098 12.761 1.00 83.31 101 ASP A N 1
ATOM 745 C CA . ASP A 1 101 ? 1.280 -8.118 13.748 1.00 83.31 101 ASP A CA 1
ATOM 746 C C . ASP A 1 101 ? -0.186 -7.728 13.497 1.00 83.31 101 ASP A C 1
ATOM 748 O O . ASP A 1 101 ? -0.552 -7.025 12.550 1.00 83.31 101 ASP A O 1
ATOM 752 N N . PHE A 1 102 ? -1.061 -8.176 14.395 1.00 83.19 102 PHE A N 1
ATOM 753 C CA . PHE A 1 102 ? -2.489 -7.877 14.343 1.00 83.19 102 PHE A CA 1
ATOM 754 C C . PHE A 1 102 ? -2.899 -6.692 15.221 1.00 83.19 102 PHE A C 1
ATOM 756 O O . PHE A 1 102 ? -4.093 -6.468 15.392 1.00 83.19 102 PHE A O 1
ATOM 763 N N . THR A 1 103 ? -1.971 -5.917 15.785 1.00 83.50 103 THR A N 1
ATOM 764 C CA . THR A 1 103 ? -2.287 -4.838 16.741 1.00 83.50 103 THR A CA 1
ATOM 765 C C . THR A 1 103 ? -3.291 -3.829 16.176 1.00 83.50 103 THR A C 1
ATOM 767 O O . THR A 1 103 ? -4.326 -3.564 16.797 1.00 83.50 103 THR A O 1
ATOM 770 N N . ASN A 1 104 ? -3.054 -3.327 14.961 1.00 80.19 104 ASN A N 1
ATOM 771 C CA . ASN A 1 104 ? -3.964 -2.386 14.297 1.00 80.19 104 ASN A CA 1
ATOM 772 C C . ASN A 1 104 ? -5.308 -3.038 13.946 1.00 80.19 104 ASN A C 1
ATOM 774 O O . ASN A 1 104 ? -6.365 -2.474 14.222 1.00 80.19 104 ASN A O 1
ATOM 778 N N . HIS A 1 105 ? -5.272 -4.256 13.402 1.00 81.38 105 HIS A N 1
ATOM 779 C CA . HIS A 1 105 ? -6.466 -5.025 13.045 1.00 81.38 105 HIS A CA 1
ATOM 780 C C . HIS A 1 105 ? -7.357 -5.289 14.265 1.00 81.38 105 HIS A C 1
ATOM 782 O O . HIS A 1 105 ? -8.562 -5.062 14.218 1.00 81.38 105 HIS A O 1
ATOM 788 N N . ASN A 1 106 ? -6.760 -5.696 15.385 1.00 82.38 106 ASN A N 1
ATOM 789 C CA . ASN A 1 106 ? -7.451 -5.933 16.649 1.00 82.38 106 ASN A CA 1
ATOM 790 C C . ASN A 1 106 ? -8.036 -4.646 17.228 1.00 82.38 106 ASN A C 1
ATOM 792 O O . ASN A 1 106 ? -9.119 -4.672 17.806 1.00 82.38 106 ASN A O 1
ATOM 796 N N . THR A 1 107 ? -7.337 -3.523 17.071 1.00 83.19 107 THR A N 1
ATOM 797 C CA . THR A 1 107 ? -7.833 -2.217 17.512 1.00 83.19 107 THR A CA 1
ATOM 798 C C . THR A 1 107 ? -9.074 -1.829 16.717 1.00 83.19 107 THR A C 1
ATOM 800 O O . THR A 1 107 ? -10.102 -1.518 17.309 1.00 83.19 107 THR A O 1
ATOM 803 N N . ILE A 1 108 ? -9.033 -1.950 15.389 1.00 82.31 108 ILE A N 1
ATOM 804 C CA . ILE A 1 108 ? -10.188 -1.671 14.529 1.00 82.31 108 ILE A CA 1
ATOM 805 C C . ILE A 1 108 ? -11.343 -2.623 14.840 1.00 82.31 108 ILE A C 1
ATOM 807 O O . ILE A 1 108 ? -12.452 -2.158 15.051 1.00 82.31 108 ILE A O 1
ATOM 811 N N . LEU A 1 109 ? -11.088 -3.928 14.972 1.00 82.25 109 LEU A N 1
ATOM 812 C CA . LEU A 1 109 ? -12.106 -4.922 15.338 1.00 82.25 109 LEU A CA 1
ATOM 813 C C . LEU A 1 109 ? -12.749 -4.680 16.707 1.00 82.25 109 LEU A C 1
ATOM 815 O O . LEU A 1 109 ? -13.840 -5.187 16.963 1.00 82.25 109 LEU A O 1
ATOM 819 N N . ARG A 1 110 ? -12.061 -3.993 17.621 1.00 80.31 110 ARG A N 1
ATOM 820 C CA . ARG A 1 110 ? -12.621 -3.593 18.918 1.00 80.31 110 ARG A CA 1
ATOM 821 C C . ARG A 1 110 ? -13.463 -2.333 18.789 1.00 80.31 110 ARG A C 1
ATOM 823 O O . ARG A 1 110 ? -14.533 -2.276 19.375 1.00 80.31 110 ARG A O 1
ATOM 830 N N . LEU A 1 111 ? -12.982 -1.350 18.031 1.00 80.56 111 LEU A N 1
ATOM 831 C CA . LEU A 1 111 ? -13.655 -0.063 17.861 1.00 80.56 111 LEU A CA 1
ATOM 832 C C . LEU A 1 111 ? -14.866 -0.144 16.932 1.00 80.56 111 LEU A C 1
ATOM 834 O O . LEU A 1 111 ? -15.817 0.601 17.105 1.00 80.56 111 LEU A O 1
ATOM 838 N N . SER A 1 112 ? -14.857 -1.045 15.957 1.00 79.62 112 SER A N 1
ATOM 839 C CA . SER A 1 112 ? -15.909 -1.147 14.949 1.00 79.62 112 SER A CA 1
ATOM 840 C C . SER A 1 112 ? -17.178 -1.832 15.443 1.00 79.62 112 SER A C 1
ATOM 842 O O . SER A 1 112 ? -17.998 -2.202 14.613 1.00 79.62 112 SER A O 1
ATOM 844 N N . ARG A 1 113 ? -17.303 -2.161 16.729 1.00 79.06 113 ARG A N 1
ATOM 845 C CA . ARG A 1 113 ? -18.420 -2.983 17.200 1.00 79.06 113 ARG A CA 1
ATOM 846 C C . ARG A 1 113 ? -19.643 -2.133 17.495 1.00 79.06 113 ARG A C 1
ATOM 848 O O . ARG A 1 113 ? -19.516 -1.070 18.093 1.00 79.06 113 ARG A O 1
ATOM 855 N N . ASP A 1 114 ? -20.807 -2.629 17.093 1.00 78.19 114 ASP A N 1
ATOM 856 C CA . ASP A 1 114 ? -22.086 -2.082 17.531 1.00 78.19 114 ASP A CA 1
ATOM 857 C C . ASP A 1 114 ? -22.413 -2.502 18.978 1.00 78.19 114 ASP A C 1
ATOM 859 O O . ASP A 1 114 ? -21.661 -3.236 19.632 1.00 78.19 114 ASP A O 1
ATOM 863 N N . LEU A 1 115 ? -23.552 -2.029 19.489 1.00 79.94 115 LEU A N 1
ATOM 864 C CA . LEU A 1 115 ? -24.030 -2.351 20.839 1.00 79.94 115 LEU A CA 1
ATOM 865 C C . LEU A 1 115 ? -24.358 -3.843 21.026 1.00 79.94 115 LEU A C 1
ATOM 867 O O . LEU A 1 115 ? -24.285 -4.347 22.146 1.00 79.94 115 LEU A O 1
ATOM 871 N N . ASP A 1 116 ? -24.658 -4.553 19.936 1.00 80.69 116 ASP A N 1
ATOM 872 C CA . ASP A 1 116 ? -24.891 -6.000 19.903 1.00 80.69 116 ASP A CA 1
ATOM 873 C C . ASP A 1 116 ? -23.578 -6.794 19.712 1.00 80.69 116 ASP A C 1
ATOM 875 O O . ASP A 1 116 ? -23.589 -8.018 19.554 1.00 80.69 116 ASP A O 1
ATOM 879 N N . ASN A 1 117 ? -22.427 -6.111 19.782 1.00 76.56 117 ASN A N 1
ATOM 880 C CA . ASN A 1 117 ? -21.074 -6.651 19.660 1.00 76.56 117 ASN A CA 1
ATOM 881 C C . ASN A 1 117 ? -20.721 -7.189 18.252 1.00 76.56 117 ASN A C 1
ATOM 883 O O . ASN A 1 117 ? -19.741 -7.935 18.097 1.00 76.56 117 ASN A O 1
ATOM 887 N N . HIS A 1 118 ? -21.456 -6.780 17.213 1.00 75.69 118 HIS A N 1
ATOM 888 C CA . HIS A 1 118 ? -21.170 -7.099 15.814 1.00 75.69 118 HIS A CA 1
ATOM 889 C C . HIS A 1 118 ? -20.173 -6.110 15.191 1.00 75.69 118 HIS A C 1
ATOM 891 O O . HIS A 1 118 ? -20.318 -4.902 15.359 1.00 75.69 118 HIS A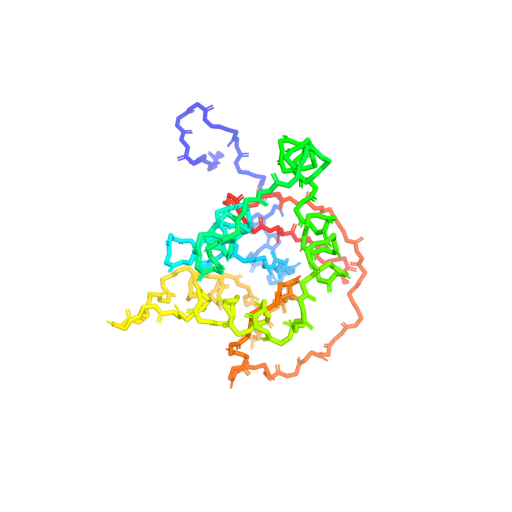 O 1
ATOM 897 N N . PRO A 1 119 ? -19.164 -6.578 14.433 1.00 73.62 119 PRO A N 1
ATOM 898 C CA . PRO A 1 119 ? -18.215 -5.695 13.761 1.00 73.62 119 PRO A CA 1
ATOM 899 C C . PRO A 1 119 ? -18.808 -5.025 12.504 1.00 73.62 119 PRO A C 1
ATOM 901 O O . PRO A 1 119 ? -19.246 -5.698 11.574 1.00 73.62 119 PRO A O 1
ATOM 904 N N . LEU A 1 120 ? -18.720 -3.696 12.436 1.00 75.38 120 LEU A N 1
ATOM 905 C CA . LEU A 1 120 ? -19.103 -2.829 11.318 1.00 75.38 120 LEU A CA 1
ATOM 906 C C . LEU A 1 120 ? -17.861 -2.330 10.552 1.00 75.38 120 LEU A C 1
ATOM 908 O O . LEU A 1 120 ? -17.394 -1.201 10.725 1.00 75.38 120 LEU A O 1
ATOM 912 N N . ILE A 1 121 ? -17.294 -3.192 9.701 1.00 68.56 121 ILE A N 1
ATOM 913 C CA . ILE A 1 121 ? -16.093 -2.894 8.900 1.00 68.56 121 ILE A CA 1
ATOM 914 C C . ILE A 1 121 ? -16.367 -3.163 7.421 1.00 68.56 121 ILE A C 1
ATOM 916 O O . ILE A 1 121 ? -16.852 -4.238 7.068 1.00 68.56 121 ILE A O 1
ATOM 920 N N . THR A 1 122 ? -15.948 -2.244 6.553 1.00 66.69 122 THR A N 1
ATOM 921 C CA . THR A 1 122 ? -15.892 -2.464 5.103 1.00 66.69 122 THR A CA 1
ATOM 922 C C . THR A 1 122 ? -14.437 -2.387 4.627 1.00 66.69 122 THR A C 1
ATOM 924 O O . THR A 1 122 ? -13.838 -1.306 4.647 1.00 66.69 122 THR A O 1
ATOM 927 N N . PRO A 1 123 ? -13.829 -3.508 4.198 1.00 60.12 123 PRO A N 1
ATOM 928 C CA . PRO A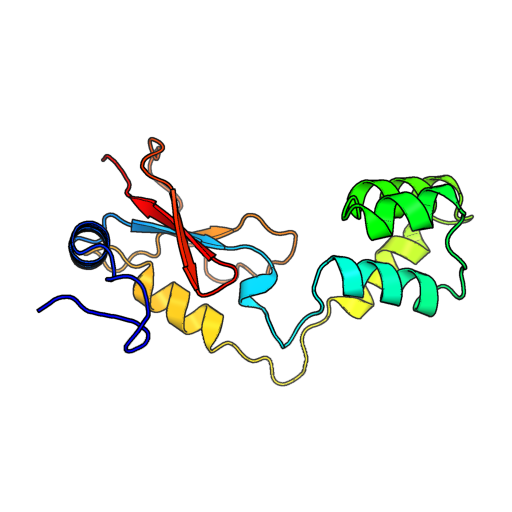 1 123 ? -12.503 -3.483 3.597 1.00 60.12 123 PRO A CA 1
ATOM 929 C C . PRO A 1 123 ? -12.592 -2.905 2.180 1.00 60.12 123 PRO A C 1
ATOM 931 O O . PRO A 1 123 ? -13.407 -3.348 1.374 1.00 60.12 123 PRO A O 1
ATOM 934 N N . THR A 1 124 ? -11.744 -1.928 1.858 1.00 56.41 124 THR A N 1
ATOM 935 C CA . THR A 1 124 ? -11.664 -1.336 0.508 1.00 56.41 124 THR A CA 1
ATOM 936 C C . THR A 1 124 ? -10.386 -1.739 -0.242 1.00 56.41 124 THR A C 1
ATOM 938 O O . THR A 1 124 ? -10.129 -1.222 -1.325 1.00 56.41 124 THR A O 1
ATOM 941 N N . GLY A 1 125 ? -9.554 -2.623 0.328 1.00 53.69 125 GLY A N 1
ATOM 942 C CA . GLY A 1 125 ? -8.234 -3.006 -0.198 1.00 53.69 125 GLY A CA 1
ATOM 943 C C . GLY A 1 125 ? -8.123 -4.446 -0.729 1.00 53.69 125 GLY A C 1
ATOM 944 O O . GLY A 1 125 ? -8.899 -5.321 -0.365 1.00 53.69 125 GLY A O 1
ATOM 945 N N . TYR A 1 126 ? -7.100 -4.694 -1.558 1.00 46.62 126 TYR A N 1
ATOM 946 C CA . TYR A 1 126 ? -6.806 -5.961 -2.263 1.00 46.62 126 TYR A CA 1
ATOM 947 C C . TYR A 1 126 ? -6.204 -7.093 -1.396 1.00 46.62 126 TYR A C 1
ATOM 949 O O . TYR A 1 126 ? -5.644 -8.050 -1.925 1.00 46.62 126 TYR A O 1
ATOM 957 N N . GLN A 1 127 ? -6.302 -7.016 -0.069 1.00 47.28 127 GLN A N 1
ATOM 958 C CA . GLN A 1 127 ? -5.736 -8.013 0.844 1.00 47.28 127 GLN A CA 1
ATOM 959 C C . GLN A 1 127 ? -6.822 -8.547 1.769 1.00 47.28 127 GLN A C 1
ATOM 961 O O . GLN A 1 127 ? -7.446 -7.785 2.502 1.00 47.28 127 GLN A O 1
ATOM 966 N N . VAL A 1 128 ? -7.021 -9.862 1.769 1.00 39.84 128 VAL A N 1
ATOM 967 C CA . VAL A 1 128 ? -7.839 -10.552 2.770 1.00 39.84 128 VAL A CA 1
ATOM 968 C C . VAL A 1 128 ? -7.084 -11.787 3.256 1.00 39.84 128 VAL A C 1
ATOM 970 O O . VAL A 1 128 ? -6.573 -12.553 2.442 1.00 39.84 128 VAL A O 1
ATOM 973 N N . PRO A 1 129 ? -7.005 -11.981 4.584 1.00 37.19 129 PRO A N 1
ATOM 974 C CA . PRO A 1 129 ? -7.835 -13.039 5.156 1.00 37.19 129 PRO A CA 1
ATOM 975 C C . PRO A 1 129 ? -8.956 -12.479 6.039 1.00 37.19 129 PRO A C 1
ATOM 977 O O . PRO A 1 129 ? -8.804 -12.173 7.218 1.00 37.19 129 PRO A O 1
ATOM 980 N N . VAL A 1 130 ? -10.131 -12.417 5.424 1.00 43.53 130 VAL A N 1
ATOM 981 C CA . VAL A 1 130 ? -11.475 -12.338 6.007 1.00 43.53 130 VAL A CA 1
ATOM 982 C C . VAL A 1 130 ? -11.817 -13.708 6.618 1.00 43.53 130 VAL A C 1
ATOM 984 O O . VAL A 1 130 ? -12.674 -14.415 6.108 1.00 43.53 130 VAL A O 1
ATOM 987 N N . GLN A 1 131 ? -11.149 -14.178 7.676 1.00 32.50 131 GLN A N 1
ATOM 988 C CA . GLN A 1 131 ? -11.576 -15.464 8.275 1.00 32.50 131 GLN A CA 1
ATOM 989 C C . GLN A 1 131 ? -12.803 -15.308 9.209 1.00 32.50 131 GLN A C 1
ATOM 991 O O . GLN A 1 131 ? -13.358 -16.304 9.654 1.00 32.50 131 GLN A O 1
ATOM 996 N N . TYR A 1 132 ? -13.273 -14.081 9.482 1.00 31.23 132 TYR A N 1
ATOM 997 C CA . TYR A 1 132 ? -14.331 -13.800 10.473 1.00 31.23 132 TYR A CA 1
ATOM 998 C C . TYR A 1 132 ? -15.397 -12.784 10.018 1.00 31.23 132 TYR A C 1
ATOM 1000 O O . TYR A 1 132 ? -15.923 -12.036 10.839 1.00 31.23 132 TYR A O 1
ATOM 1008 N N . PHE A 1 133 ? -15.738 -12.712 8.727 1.00 34.97 133 PHE A N 1
ATOM 1009 C CA . PHE A 1 133 ? -16.895 -11.899 8.320 1.00 34.97 133 PHE A CA 1
ATOM 1010 C C . PHE A 1 133 ? -18.187 -12.689 8.531 1.00 34.97 133 PHE A C 1
ATOM 1012 O O . PHE A 1 133 ? -18.694 -13.350 7.626 1.00 34.97 133 PHE A O 1
ATOM 1019 N N . THR A 1 134 ? -18.725 -12.619 9.746 1.00 26.53 134 THR A N 1
ATOM 1020 C CA . THR A 1 134 ? -20.109 -13.000 10.022 1.00 26.53 134 THR A CA 1
ATOM 1021 C C . THR A 1 134 ? -21.011 -11.825 9.637 1.00 26.53 134 THR A C 1
ATOM 1023 O O . THR A 1 134 ? -21.003 -10.787 10.286 1.00 26.53 134 THR A O 1
ATOM 1026 N N . THR A 1 135 ? -21.777 -12.016 8.561 1.00 29.00 135 THR A N 1
ATOM 1027 C CA . THR A 1 135 ? -23.025 -11.307 8.228 1.00 29.00 135 THR A CA 1
ATOM 1028 C C . THR A 1 135 ? -22.942 -9.782 8.047 1.00 29.00 135 THR A C 1
ATOM 1030 O O . THR A 1 135 ? -23.294 -9.010 8.932 1.00 29.00 135 THR A O 1
ATOM 1033 N N . MET A 1 136 ? -22.637 -9.327 6.825 1.00 28.81 136 MET A N 1
ATOM 1034 C CA . MET A 1 136 ? -23.074 -7.997 6.375 1.00 28.81 136 MET A CA 1
ATOM 1035 C C . MET A 1 136 ? -24.583 -8.036 6.096 1.00 28.81 136 MET A C 1
ATOM 1037 O O . MET A 1 136 ? -25.021 -8.473 5.034 1.00 28.81 136 MET A O 1
ATOM 1041 N N . SER A 1 137 ? -25.387 -7.576 7.053 1.00 33.44 137 SER A N 1
ATOM 1042 C CA . SER A 1 137 ? -26.784 -7.209 6.820 1.00 33.44 137 SER A CA 1
ATOM 1043 C C . SER A 1 137 ? -27.050 -5.842 7.428 1.00 33.44 137 SER A C 1
ATOM 1045 O O . SER A 1 137 ? -27.288 -5.727 8.625 1.00 33.44 137 SER A O 1
ATOM 1047 N N . LYS A 1 138 ? -26.982 -4.810 6.586 1.00 31.98 138 LYS A N 1
ATOM 1048 C CA . LYS A 1 138 ? -27.904 -3.666 6.534 1.00 31.98 138 LYS A CA 1
ATOM 1049 C C . LYS A 1 138 ? -27.450 -2.741 5.405 1.00 31.98 138 LYS A C 1
ATOM 1051 O O . LYS A 1 138 ? -26.262 -2.578 5.155 1.00 31.98 138 LYS A O 1
ATOM 1056 N N . LYS A 1 139 ? -28.414 -2.179 4.675 1.00 34.09 139 LYS A N 1
ATOM 1057 C CA . LYS A 1 139 ? -28.174 -1.107 3.701 1.00 34.09 139 LYS A CA 1
ATOM 1058 C C . LYS A 1 139 ? -27.666 0.106 4.487 1.00 34.09 139 LYS A C 1
ATOM 1060 O O . LYS A 1 139 ? -28.411 0.605 5.321 1.00 34.09 139 LYS A O 1
ATOM 1065 N N . ILE A 1 140 ? -26.426 0.535 4.253 1.00 41.12 140 ILE A N 1
ATOM 1066 C CA . ILE A 1 140 ? -25.813 1.671 4.956 1.00 41.12 140 ILE A CA 1
ATOM 1067 C C . ILE A 1 140 ? -25.980 2.924 4.078 1.00 41.12 140 ILE A C 1
ATOM 1069 O O . ILE A 1 140 ? -25.417 2.957 2.980 1.00 41.12 140 ILE A O 1
ATOM 1073 N N . PRO A 1 141 ? -26.759 3.935 4.494 1.00 37.06 141 PRO A N 1
ATOM 1074 C CA . PRO A 1 141 ? -26.753 5.250 3.858 1.00 37.06 141 PRO A CA 1
ATOM 1075 C C . PRO A 1 141 ? -25.449 5.995 4.206 1.00 37.06 141 PRO A C 1
ATOM 1077 O O . PRO A 1 141 ? -24.952 5.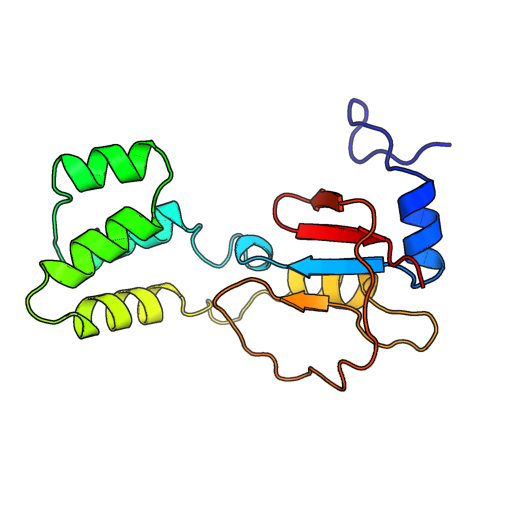923 5.328 1.00 37.06 141 PRO A O 1
ATOM 1080 N N . PHE A 1 142 ? -24.847 6.664 3.220 1.00 37.41 142 PHE A N 1
ATOM 1081 C CA . PHE A 1 142 ? -23.554 7.342 3.366 1.00 37.41 142 PHE A CA 1
ATOM 1082 C C . PHE A 1 142 ? -23.684 8.650 4.172 1.00 37.41 142 PHE A C 1
ATOM 1084 O O . PHE A 1 142 ? -24.323 9.585 3.692 1.00 37.41 142 PHE A O 1
ATOM 1091 N N . GLY A 1 143 ? -23.036 8.725 5.343 1.00 42.22 143 GLY A N 1
ATOM 1092 C CA . GLY A 1 143 ? -22.873 9.940 6.161 1.00 42.22 143 GLY A CA 1
ATOM 1093 C C . GLY A 1 143 ? -21.461 10.559 6.094 1.00 42.22 143 GLY A C 1
ATOM 1094 O O . GLY A 1 143 ? -20.656 10.237 5.217 1.00 42.22 143 GLY A O 1
ATOM 1095 N N . VAL A 1 144 ? -21.148 11.475 7.021 1.00 42.00 144 VAL A N 1
ATOM 1096 C CA . VAL A 1 144 ? -19.906 12.286 7.048 1.00 42.00 144 VAL A CA 1
ATOM 1097 C C . VAL A 1 144 ? -18.637 11.421 7.156 1.00 42.00 144 VAL A C 1
ATOM 1099 O O . VAL A 1 144 ? -18.492 10.626 8.085 1.00 42.00 144 VAL A O 1
ATOM 1102 N N . LEU A 1 145 ? -17.690 11.627 6.232 1.00 37.84 145 LEU A N 1
ATOM 1103 C CA . LEU A 1 145 ? -16.376 10.971 6.186 1.00 37.84 145 LEU A CA 1
ATOM 1104 C C . LEU A 1 145 ? -15.360 11.703 7.074 1.00 37.84 145 LEU A C 1
ATOM 1106 O O . LEU A 1 145 ? -15.029 12.859 6.816 1.00 37.84 145 LEU A O 1
ATOM 1110 N N . THR A 1 146 ? -14.805 11.016 8.072 1.00 42.34 146 THR A N 1
ATOM 1111 C CA . THR A 1 146 ? -13.722 11.543 8.921 1.00 42.34 146 THR A CA 1
ATOM 1112 C C . THR A 1 146 ? -12.499 10.630 8.851 1.00 42.34 146 THR A C 1
ATOM 1114 O O . THR A 1 146 ? -12.612 9.414 8.980 1.00 42.34 146 THR A O 1
ATOM 1117 N N . LYS A 1 147 ? -11.303 11.197 8.649 1.00 35.00 147 LYS A N 1
ATOM 1118 C CA . LYS A 1 147 ? -10.042 10.439 8.675 1.00 35.00 147 LYS A CA 1
ATOM 1119 C C . LYS A 1 147 ? -9.647 10.164 10.125 1.00 35.00 147 LYS A C 1
ATOM 1121 O O . LYS A 1 147 ? -9.402 11.108 10.872 1.00 35.00 147 LYS A O 1
ATOM 1126 N N . VAL A 1 148 ? -9.533 8.897 10.516 1.00 39.47 148 VAL A N 1
ATOM 1127 C CA . VAL A 1 148 ? -9.074 8.512 11.858 1.00 39.47 148 VAL A CA 1
ATOM 1128 C C . VAL A 1 148 ? -7.809 7.689 11.697 1.00 39.47 148 VAL A C 1
ATOM 1130 O O . VAL A 1 148 ? -7.834 6.632 11.084 1.00 39.47 148 VAL A O 1
ATOM 1133 N N . ALA A 1 149 ? -6.701 8.206 12.231 1.00 36.34 149 ALA A N 1
ATOM 1134 C CA . ALA A 1 149 ? -5.382 7.574 12.220 1.00 36.34 149 ALA A CA 1
ATOM 1135 C C . ALA A 1 149 ? -4.889 7.160 10.820 1.00 36.34 149 ALA A C 1
ATOM 1137 O O . ALA A 1 149 ? -5.121 6.038 10.397 1.00 36.34 149 ALA A O 1
ATOM 1138 N N . GLY A 1 150 ? -4.164 8.060 10.136 1.00 33.12 150 GLY A N 1
ATOM 1139 C CA . GLY A 1 150 ? -3.232 7.784 9.021 1.00 33.12 150 GLY A CA 1
ATOM 1140 C C . GLY A 1 150 ? -3.795 7.164 7.731 1.00 33.12 150 GLY A C 1
ATOM 1141 O O . GLY A 1 150 ? -3.595 7.721 6.650 1.00 33.12 150 GLY A O 1
ATOM 1142 N N . SER A 1 151 ? -4.508 6.050 7.852 1.00 40.00 151 SER A N 1
ATOM 1143 C CA . SER A 1 151 ? -4.852 5.066 6.833 1.00 40.00 151 SER A CA 1
ATOM 1144 C C . SER A 1 151 ? -6.271 4.479 6.954 1.00 40.00 151 SER A C 1
ATOM 1146 O O . SER A 1 151 ? -6.662 3.715 6.069 1.00 40.00 151 SER A O 1
ATOM 1148 N N . ALA A 1 152 ? -7.053 4.831 7.985 1.00 40.59 152 ALA A N 1
ATOM 1149 C CA . ALA A 1 152 ? -8.458 4.435 8.114 1.00 40.59 152 ALA A CA 1
ATOM 1150 C C . ALA A 1 152 ? -9.416 5.635 7.989 1.00 40.59 152 ALA A C 1
ATOM 1152 O O . ALA A 1 152 ? -9.132 6.752 8.436 1.00 40.59 152 ALA A O 1
ATOM 1153 N N . TRP A 1 153 ? -10.567 5.395 7.362 1.00 47.38 153 TRP A N 1
ATOM 1154 C CA . TRP A 1 153 ? -11.661 6.360 7.272 1.00 47.38 153 TRP A CA 1
ATOM 1155 C C . TRP A 1 153 ? -12.843 5.855 8.080 1.00 47.38 153 TRP A C 1
ATOM 1157 O O . TRP A 1 153 ? -13.093 4.656 8.153 1.00 47.38 153 TRP A O 1
ATOM 1167 N N . VAL A 1 154 ? -13.567 6.776 8.695 1.00 52.03 154 VAL A N 1
ATOM 1168 C CA . VAL A 1 154 ? -14.694 6.473 9.563 1.00 52.03 154 VAL A CA 1
ATOM 1169 C C . VAL A 1 154 ? -15.919 7.202 9.038 1.00 52.03 154 VAL A C 1
ATOM 1171 O O . VAL A 1 154 ? -15.847 8.394 8.732 1.00 52.03 154 VAL A O 1
ATOM 1174 N N . ILE A 1 155 ? -17.021 6.469 8.904 1.00 53.09 155 ILE A N 1
ATOM 1175 C CA . ILE A 1 155 ? -18.311 6.988 8.452 1.00 53.09 155 ILE A CA 1
ATOM 1176 C C . ILE A 1 155 ? -19.298 6.865 9.609 1.00 53.09 155 ILE A C 1
ATOM 1178 O O . ILE A 1 155 ? -19.444 5.785 10.185 1.00 53.09 155 ILE A O 1
ATOM 1182 N N . LYS A 1 156 ? -19.999 7.958 9.924 1.00 44.81 156 LYS A N 1
ATOM 1183 C CA . LYS A 1 156 ? -21.215 7.889 10.743 1.00 44.81 156 LYS A CA 1
ATOM 1184 C C . LYS A 1 156 ? -22.338 7.296 9.888 1.00 44.81 156 LYS A C 1
ATOM 1186 O O . LYS A 1 156 ? -22.626 7.827 8.817 1.00 44.81 156 LYS A O 1
ATOM 1191 N N . SER A 1 157 ? -22.925 6.190 10.333 1.00 45.31 157 SER A N 1
ATOM 1192 C CA . SER A 1 157 ? -24.104 5.602 9.700 1.00 45.31 157 SER A CA 1
ATOM 1193 C C . SER A 1 157 ? -25.337 6.405 10.105 1.00 45.31 157 SER A C 1
ATOM 1195 O O . SER A 1 157 ? -25.651 6.478 11.289 1.00 45.31 157 SER A O 1
ATOM 1197 N N . ASP A 1 158 ? -26.055 6.961 9.133 1.00 43.62 158 ASP A N 1
ATOM 1198 C CA . ASP A 1 158 ? -27.358 7.595 9.366 1.00 43.62 158 ASP A CA 1
ATOM 1199 C C . ASP A 1 158 ? -28.457 6.520 9.288 1.00 43.62 158 ASP A C 1
ATOM 1201 O O . ASP A 1 158 ? -29.178 6.426 8.296 1.00 43.62 158 ASP A O 1
ATOM 1205 N N . ALA A 1 159 ? -28.508 5.625 10.279 1.00 43.44 159 ALA A N 1
ATOM 1206 C CA . ALA A 1 159 ? -29.558 4.603 10.373 1.00 43.44 159 ALA A CA 1
ATOM 1207 C C . ALA A 1 159 ? -30.806 5.133 11.091 1.00 43.44 159 ALA A C 1
ATOM 1209 O O . ALA A 1 159 ? -30.645 5.870 12.087 1.00 43.44 159 ALA A O 1
#

Secondary structure (DSSP, 8-state):
---BSSTTSPBP-HHHHHHHHTT-EEEEE-GGGGTTTS--HHHHHHHHHHHTT-PPPHHHHHHHHTT-HHHHHHHHHHHSS-HHHHHHHHHHHTPPPSS---HHHHHHHHHTB-TTS-B-EEE-SS----S------S------EEEETTTEEEEE---